Protein AF-A0A965EHB8-F1 (afdb_monomer)

Solvent-accessible surface area (backbone atoms only — not comparable to full-atom values): 6822 Å² total; per-residue (Å²): 108,69,33,58,54,36,34,65,52,13,58,44,11,53,74,46,37,53,97,89,51,64,80,92,63,55,44,78,62,27,31,54,50,9,55,52,30,37,53,46,12,51,45,40,46,48,23,71,77,39,48,85,43,14,68,67,37,42,63,55,45,50,51,50,49,53,53,51,51,53,48,52,51,54,36,56,76,65,71,70,66,65,75,74,60,62,61,60,56,47,54,53,52,52,43,43,54,58,35,50,72,53,57,57,83,78,68,79,74,80,71,73,73,91,72,83,71,82,79,129

Mean predicted aligned error: 8.76 Å

Foldseek 3Di:
DLLVVLLVQLVLLLVQDGPVDDSLSRDPVSNVSSVLSNLLSVLLVVCVVPVVCLVVSLVVLVVSLVVVVVVVVVCVVVVNDDPVVVVSVVSSVVSNVVSVVSPDDPDPDPPPPPDPDPDD

Sequence (120 aa):
MLSAVQLFLAIPWLFGSSPLFGAETADLHLTRDGALGIIFALSGLAVAWRTRLAFFALPLVFALMIMQTAFAFIDYFANNVTSGFEWVHLLGAAIGVSIAIFVRPRGPRSQRQPGMRIVK

pLDDT: mean 81.98, std 14.1, range [49.5, 97.5]

Secondary structure (DSSP, 8-state):
-HHHHHHHHHHHHHTT--SSS-GGG-STHHHHHHHHHHHHHHHHHHHHH-GGGHHHHHHHHHHHHHHHHHHHHHHHHTT---HHHHHHHHHHHHHHHHHHHT--PPP------TT-----

Structure (mmCIF, N/CA/C/O backbone):
data_AF-A0A965EHB8-F1
#
_entry.id   AF-A0A965EHB8-F1
#
loop_
_atom_site.group_PDB
_atom_site.id
_atom_site.type_symbol
_atom_site.label_atom_id
_atom_site.label_alt_id
_atom_site.label_comp_id
_atom_site.label_asym_id
_atom_site.label_entity_id
_atom_site.label_seq_id
_atom_site.pdbx_PDB_ins_code
_atom_site.Cartn_x
_atom_site.Cartn_y
_atom_site.Cartn_z
_atom_site.occupancy
_atom_site.B_iso_or_equiv
_atom_site.auth_seq_id
_atom_site.auth_comp_id
_atom_site.auth_asym_id
_atom_site.a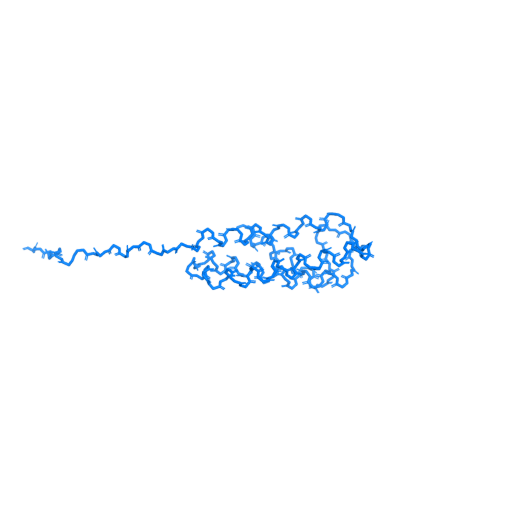uth_atom_id
_atom_site.pdbx_PDB_model_num
ATOM 1 N N . MET A 1 1 ? -8.243 -9.912 1.900 1.00 83.69 1 MET A N 1
ATOM 2 C CA . MET A 1 1 ? -8.004 -10.277 0.484 1.00 83.69 1 MET A CA 1
ATOM 3 C C . MET A 1 1 ? -7.020 -9.321 -0.183 1.00 83.69 1 MET A C 1
ATOM 5 O O . MET A 1 1 ? -5.997 -9.811 -0.630 1.00 83.69 1 MET A O 1
ATOM 9 N N . LEU A 1 2 ? -7.240 -7.996 -0.161 1.00 92.38 2 LEU A N 1
ATOM 10 C CA . LEU A 1 2 ? -6.331 -7.002 -0.773 1.00 92.38 2 LEU A CA 1
ATOM 11 C C . LEU A 1 2 ? -4.852 -7.190 -0.404 1.00 92.38 2 LEU A C 1
ATOM 13 O O . LEU A 1 2 ? -4.009 -7.294 -1.281 1.00 92.38 2 LEU A O 1
ATOM 17 N N . SER A 1 3 ? -4.538 -7.324 0.885 1.00 92.88 3 SER A N 1
ATOM 18 C CA . SER A 1 3 ? -3.154 -7.502 1.340 1.00 92.88 3 SER A CA 1
ATOM 19 C C . SER A 1 3 ? -2.503 -8.800 0.857 1.00 92.88 3 SER A C 1
ATOM 21 O O . SER A 1 3 ? -1.304 -8.823 0.624 1.00 92.88 3 SER A O 1
ATOM 23 N N . ALA A 1 4 ? -3.277 -9.873 0.674 1.00 94.25 4 ALA A N 1
ATOM 24 C CA . ALA A 1 4 ? -2.754 -11.131 0.143 1.00 94.25 4 ALA A CA 1
ATOM 25 C C . ALA A 1 4 ? -2.480 -11.028 -1.364 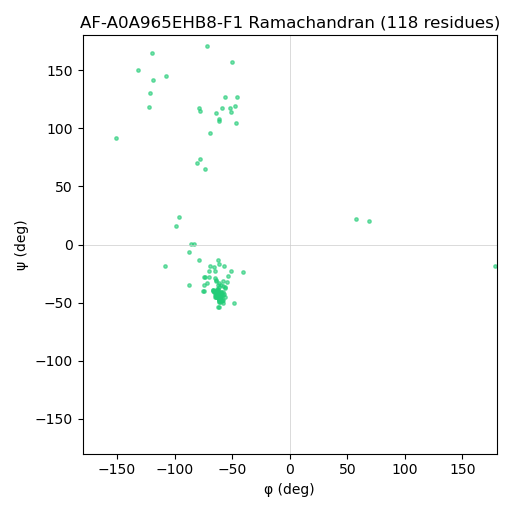1.00 94.25 4 ALA A C 1
ATOM 27 O O . ALA A 1 4 ? -1.449 -11.501 -1.826 1.00 94.25 4 ALA A O 1
ATOM 28 N N . VAL A 1 5 ? -3.367 -10.356 -2.109 1.00 93.81 5 VAL A N 1
ATOM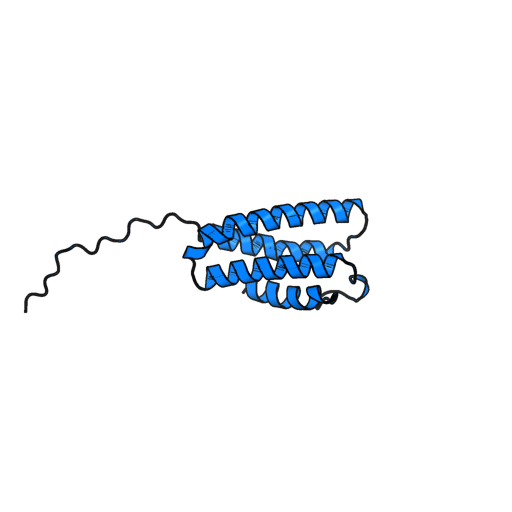 29 C CA . VAL A 1 5 ? -3.154 -10.049 -3.532 1.00 93.81 5 VAL A CA 1
ATOM 30 C C . VAL A 1 5 ? -1.920 -9.166 -3.703 1.00 93.81 5 VAL A C 1
ATOM 32 O O . VAL A 1 5 ? -1.053 -9.487 -4.508 1.00 93.81 5 VAL A O 1
ATOM 35 N N . GLN A 1 6 ? -1.789 -8.114 -2.891 1.00 93.88 6 GLN A N 1
ATOM 36 C CA . GLN A 1 6 ? -0.609 -7.252 -2.907 1.00 93.88 6 GLN A CA 1
ATOM 37 C C . GLN A 1 6 ? 0.669 -8.049 -2.635 1.00 93.88 6 GLN A C 1
ATOM 39 O O . GLN A 1 6 ? 1.657 -7.858 -3.332 1.00 93.88 6 GLN A O 1
ATOM 44 N N . LEU A 1 7 ? 0.652 -8.962 -1.660 1.00 94.25 7 LEU A N 1
ATOM 45 C CA . LEU A 1 7 ? 1.816 -9.792 -1.350 1.00 94.25 7 LEU A CA 1
ATOM 46 C C . LEU A 1 7 ? 2.186 -10.722 -2.513 1.00 94.25 7 LEU A C 1
ATOM 48 O O . LEU A 1 7 ? 3.359 -10.834 -2.854 1.00 94.25 7 LEU A O 1
ATOM 52 N N . PHE A 1 8 ? 1.187 -11.360 -3.129 1.00 93.69 8 PHE A N 1
ATOM 53 C CA . PHE A 1 8 ? 1.381 -12.242 -4.279 1.00 93.69 8 PHE A CA 1
ATOM 54 C C . PHE A 1 8 ? 2.023 -11.514 -5.465 1.00 93.69 8 PHE A C 1
ATOM 56 O O . PHE A 1 8 ? 2.908 -12.069 -6.108 1.00 93.69 8 PHE A O 1
ATOM 63 N N . LEU A 1 9 ? 1.609 -10.273 -5.731 1.00 90.81 9 LEU A N 1
ATOM 64 C CA . LEU A 1 9 ? 2.171 -9.457 -6.809 1.00 90.81 9 LEU A CA 1
ATOM 65 C C . LEU A 1 9 ? 3.557 -8.899 -6.462 1.00 90.81 9 LEU A C 1
ATOM 67 O O . LEU A 1 9 ? 4.449 -8.898 -7.305 1.00 90.81 9 LEU A O 1
ATOM 71 N N . ALA A 1 10 ? 3.751 -8.460 -5.218 1.00 90.88 10 ALA A N 1
ATOM 72 C CA . ALA A 1 10 ? 4.958 -7.759 -4.799 1.00 90.88 10 ALA A CA 1
ATOM 73 C C . ALA A 1 10 ? 6.187 -8.669 -4.642 1.00 90.88 10 ALA A C 1
ATOM 75 O O . ALA A 1 10 ? 7.312 -8.204 -4.820 1.00 90.88 10 ALA A O 1
ATOM 76 N N . ILE A 1 11 ? 5.998 -9.959 -4.330 1.00 91.94 11 ILE A N 1
ATOM 77 C CA . ILE A 1 11 ? 7.113 -10.912 -4.200 1.00 91.94 11 ILE A CA 1
ATOM 78 C C . ILE A 1 11 ? 7.877 -11.070 -5.530 1.00 91.94 11 ILE A C 1
ATOM 80 O O . ILE A 1 11 ? 9.087 -10.857 -5.524 1.00 91.94 11 ILE A O 1
ATOM 84 N N . PRO A 1 12 ? 7.232 -11.390 -6.669 1.00 90.12 12 PRO A N 1
ATOM 85 C CA . PRO A 1 12 ? 7.899 -11.430 -7.971 1.00 90.12 12 PRO A CA 1
ATOM 86 C C . PRO A 1 12 ? 8.601 -10.120 -8.352 1.00 90.12 12 PRO A C 1
ATOM 88 O O . PRO A 1 12 ? 9.694 -10.161 -8.927 1.00 90.12 12 PRO A O 1
ATOM 91 N N . TRP A 1 13 ? 8.017 -8.968 -7.998 1.00 89.62 13 TRP A N 1
ATOM 92 C CA . TRP A 1 13 ? 8.577 -7.658 -8.337 1.00 89.62 13 TRP A CA 1
ATOM 93 C C . TRP A 1 13 ? 9.935 -7.400 -7.678 1.00 89.62 13 TRP A C 1
ATOM 95 O O . TRP A 1 13 ? 10.786 -6.767 -8.297 1.00 89.62 13 TRP A O 1
ATOM 105 N N . LEU A 1 14 ? 10.204 -7.965 -6.490 1.00 87.56 14 LEU A N 1
ATOM 106 C CA . LEU A 1 14 ? 11.544 -7.910 -5.881 1.00 87.56 14 LEU A CA 1
ATOM 107 C C . LEU A 1 14 ? 12.635 -8.443 -6.815 1.00 87.56 14 LEU A C 1
ATOM 109 O O . LEU A 1 14 ? 13.761 -7.949 -6.789 1.00 87.56 14 LEU A O 1
ATOM 113 N N . PHE A 1 15 ? 12.289 -9.420 -7.648 1.00 87.62 15 PHE A N 1
ATOM 114 C CA . PHE A 1 15 ? 13.197 -10.086 -8.575 1.00 87.62 15 PHE A CA 1
ATOM 115 C C . PHE A 1 15 ? 13.097 -9.528 -10.002 1.00 87.62 15 PHE A C 1
ATOM 117 O O . PHE A 1 15 ? 13.534 -10.186 -10.942 1.00 87.62 15 PHE A O 1
ATOM 124 N N . GLY A 1 16 ? 12.496 -8.344 -10.180 1.00 81.56 16 GLY A N 1
ATOM 125 C CA . GLY A 1 16 ? 12.344 -7.711 -11.493 1.00 81.56 16 GLY A CA 1
ATOM 126 C C . GLY A 1 16 ? 11.364 -8.440 -12.417 1.00 81.56 16 GLY A C 1
ATOM 127 O O . GLY A 1 16 ? 11.427 -8.279 -13.631 1.00 81.56 16 GLY A O 1
ATOM 128 N N . SER A 1 17 ? 10.465 -9.258 -11.862 1.00 83.81 17 SER A N 1
ATOM 129 C CA . SER A 1 17 ? 9.498 -10.053 -12.629 1.00 83.81 17 SER A CA 1
ATOM 130 C C . SER A 1 17 ? 8.069 -9.663 -12.270 1.00 83.81 17 SER A C 1
ATOM 132 O O . SER A 1 17 ? 7.785 -9.428 -11.102 1.00 83.81 17 SER A O 1
ATOM 134 N N . SER A 1 18 ? 7.148 -9.614 -13.237 1.00 83.19 18 SER A N 1
ATOM 135 C CA . SER A 1 18 ? 5.739 -9.285 -12.988 1.00 83.19 18 SER A CA 1
ATOM 136 C C . SER A 1 18 ? 4.808 -10.412 -13.447 1.00 83.19 18 SER A C 1
ATOM 138 O O . SER A 1 18 ? 4.894 -10.832 -14.597 1.00 83.19 18 SER A O 1
ATOM 140 N N . PRO A 1 19 ? 3.859 -10.876 -12.610 1.00 83.38 19 PRO A N 1
ATOM 141 C CA . PRO A 1 19 ? 2.835 -11.835 -13.036 1.00 83.38 19 PRO A CA 1
ATOM 142 C C . PRO A 1 19 ? 1.816 -11.245 -14.017 1.00 83.38 19 PRO A C 1
ATOM 144 O O . PRO A 1 19 ? 1.074 -11.989 -14.650 1.00 83.38 19 PRO A O 1
ATOM 147 N N . LEU A 1 20 ? 1.725 -9.913 -14.078 1.00 80.50 20 LEU A N 1
ATOM 148 C CA . LEU A 1 20 ? 0.699 -9.186 -14.829 1.00 80.50 20 LEU A CA 1
ATOM 149 C C . LEU A 1 20 ? 1.245 -8.498 -16.084 1.00 80.50 20 LEU A C 1
ATOM 151 O O . LEU A 1 20 ? 0.466 -8.139 -16.962 1.00 80.50 20 LEU A O 1
ATOM 155 N N . PHE A 1 21 ? 2.561 -8.291 -16.164 1.00 76.19 21 PHE A N 1
ATOM 156 C CA . PHE A 1 21 ? 3.203 -7.503 -17.217 1.00 76.19 21 PHE A CA 1
ATOM 157 C C . PHE A 1 21 ? 4.395 -8.264 -17.810 1.00 76.19 21 PHE A C 1
ATOM 159 O O . PHE A 1 21 ? 5.022 -9.069 -17.126 1.00 76.19 21 PHE A O 1
ATOM 166 N N . GLY A 1 22 ? 4.691 -8.027 -19.091 1.00 67.19 22 GLY A N 1
ATOM 167 C CA . GLY A 1 22 ? 5.810 -8.663 -19.792 1.00 67.19 22 GLY A CA 1
ATOM 168 C C . GLY A 1 22 ? 7.185 -8.144 -19.351 1.00 67.19 22 GLY A C 1
ATOM 169 O O . GLY A 1 22 ? 7.287 -7.145 -18.639 1.00 67.19 22 GLY A O 1
ATOM 170 N N . ALA A 1 23 ? 8.247 -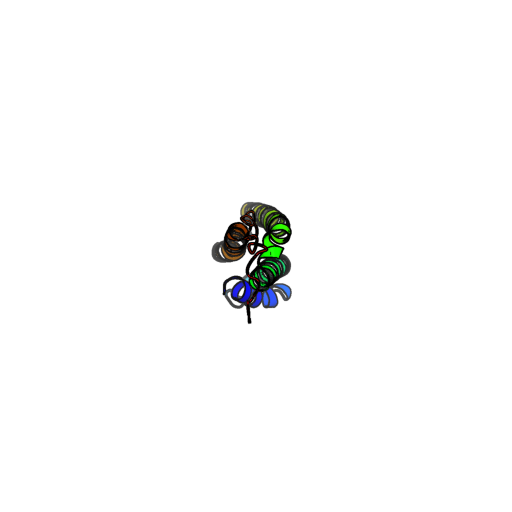8.810 -19.820 1.00 59.38 23 ALA A N 1
ATOM 171 C CA . ALA A 1 23 ? 9.647 -8.523 -19.475 1.00 59.38 23 ALA A CA 1
ATOM 172 C C . ALA A 1 23 ? 10.107 -7.082 -19.785 1.00 59.38 23 ALA A C 1
ATOM 174 O O . ALA A 1 23 ? 11.072 -6.620 -19.197 1.00 59.38 23 ALA A O 1
ATOM 175 N N . GLU A 1 24 ? 9.388 -6.353 -20.639 1.00 57.59 24 GLU A N 1
ATOM 176 C CA . GLU A 1 24 ? 9.602 -4.925 -20.940 1.00 57.59 24 GLU A CA 1
ATOM 177 C C . GLU A 1 24 ? 9.431 -4.012 -19.705 1.00 57.59 24 GLU A C 1
ATOM 179 O O . GLU A 1 24 ? 9.875 -2.873 -19.714 1.00 57.59 24 GLU A O 1
ATOM 184 N N . THR A 1 25 ? 8.793 -4.493 -18.627 1.00 57.00 25 THR A N 1
ATOM 185 C CA . THR A 1 25 ? 8.671 -3.750 -17.352 1.00 57.00 25 THR A CA 1
ATOM 186 C C . THR A 1 25 ? 9.871 -3.928 -16.414 1.00 57.00 25 THR A C 1
ATOM 188 O O . THR A 1 25 ? 9.866 -3.365 -15.320 1.00 57.00 25 THR A O 1
ATOM 191 N N . ALA A 1 26 ? 10.886 -4.701 -16.824 1.00 49.50 26 ALA A N 1
ATOM 192 C CA . ALA A 1 26 ? 12.074 -5.053 -16.047 1.00 49.50 26 ALA A CA 1
ATOM 193 C C . ALA A 1 26 ? 13.062 -3.888 -15.893 1.00 49.50 26 ALA A C 1
ATOM 195 O O . ALA A 1 26 ? 14.196 -3.957 -16.354 1.00 49.50 26 ALA A O 1
ATOM 196 N N . ASP A 1 27 ? 12.643 -2.841 -15.192 1.00 58.59 27 ASP A N 1
ATOM 197 C CA . ASP A 1 27 ? 13.534 -1.795 -14.708 1.00 58.59 27 ASP A CA 1
ATOM 198 C C . ASP A 1 27 ? 13.490 -1.698 -13.182 1.00 58.59 27 ASP A C 1
ATOM 200 O O . ASP A 1 27 ? 12.594 -2.228 -12.518 1.00 58.59 27 ASP A O 1
ATOM 204 N N . LEU A 1 28 ? 14.488 -1.000 -12.629 1.00 62.00 28 LEU A N 1
ATOM 205 C CA . LEU A 1 28 ? 14.732 -0.707 -11.206 1.00 62.00 28 LEU A CA 1
ATOM 206 C C . LEU A 1 28 ? 13.459 -0.356 -10.391 1.00 62.00 28 LEU A C 1
ATOM 208 O O . LEU A 1 28 ? 13.420 -0.540 -9.171 1.00 62.00 28 LEU A O 1
ATOM 212 N N . HIS A 1 29 ? 12.419 0.123 -11.078 1.00 74.38 29 HIS A N 1
ATOM 213 C CA . HIS A 1 29 ? 11.071 0.389 -10.580 1.00 74.38 29 HIS A CA 1
ATOM 214 C C . HIS A 1 29 ? 10.415 -0.848 -9.937 1.00 74.38 29 HIS A C 1
ATOM 216 O O . HIS A 1 29 ? 9.918 -0.755 -8.816 1.00 74.38 29 HIS A O 1
ATOM 222 N N . LEU A 1 30 ? 10.500 -2.035 -10.554 1.00 78.12 30 LEU A N 1
ATOM 223 C CA . LEU A 1 30 ? 9.863 -3.254 -10.032 1.00 78.12 30 LEU A CA 1
ATOM 224 C C . LEU A 1 30 ? 10.403 -3.649 -8.652 1.00 78.12 30 LEU A C 1
ATOM 226 O O . LEU A 1 30 ? 9.619 -3.897 -7.740 1.00 78.12 30 LEU A O 1
ATOM 230 N N . THR A 1 31 ? 11.722 -3.657 -8.441 1.00 85.44 31 THR A N 1
ATOM 231 C CA . THR A 1 31 ? 12.285 -4.053 -7.137 1.00 85.44 31 THR A CA 1
ATOM 232 C C . THR A 1 31 ? 11.871 -3.090 -6.025 1.00 85.44 31 THR A C 1
ATOM 234 O O . THR A 1 31 ? 11.478 -3.529 -4.938 1.00 85.44 31 THR A O 1
ATOM 237 N N . ARG A 1 32 ? 11.909 -1.780 -6.301 1.00 86.81 32 ARG A N 1
ATOM 238 C CA . ARG A 1 32 ? 11.427 -0.739 -5.383 1.00 86.81 32 ARG A CA 1
ATOM 239 C C . ARG A 1 32 ? 9.953 -0.960 -5.047 1.00 86.81 32 ARG A C 1
ATOM 241 O O . ARG A 1 32 ? 9.592 -1.017 -3.872 1.00 86.81 32 ARG A O 1
ATOM 248 N N . ASP A 1 33 ? 9.115 -1.138 -6.058 1.00 86.00 33 ASP A N 1
ATOM 249 C CA . ASP A 1 33 ? 7.665 -1.214 -5.885 1.00 86.00 33 ASP A CA 1
ATOM 250 C C . ASP A 1 33 ? 7.239 -2.552 -5.256 1.00 86.00 33 ASP A C 1
ATOM 252 O O . ASP A 1 33 ? 6.290 -2.599 -4.469 1.00 86.00 33 ASP A O 1
ATOM 256 N N . GLY A 1 34 ? 8.017 -3.618 -5.471 1.00 89.81 34 GLY A N 1
ATOM 257 C CA . GLY A 1 34 ? 7.940 -4.878 -4.731 1.00 89.81 34 GLY A CA 1
ATOM 258 C C . GLY A 1 34 ? 8.222 -4.701 -3.242 1.00 89.81 34 GLY A C 1
ATOM 259 O O . GLY A 1 34 ? 7.431 -5.139 -2.403 1.00 89.81 34 GLY A O 1
ATOM 260 N N . ALA A 1 35 ? 9.294 -3.989 -2.884 1.00 92.12 35 ALA A N 1
ATOM 261 C CA . A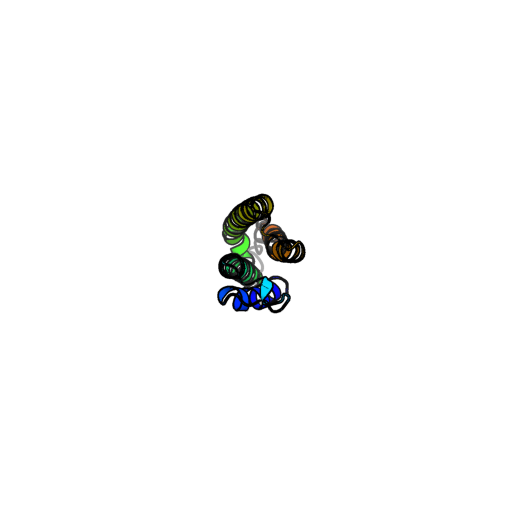LA A 1 35 ? 9.610 -3.716 -1.483 1.00 92.12 35 ALA A CA 1
ATOM 262 C C . ALA A 1 35 ? 8.485 -2.927 -0.789 1.00 92.12 35 ALA A C 1
ATOM 264 O O . ALA A 1 35 ? 8.029 -3.310 0.292 1.00 92.12 35 ALA A O 1
ATOM 265 N N . LEU A 1 36 ? 7.9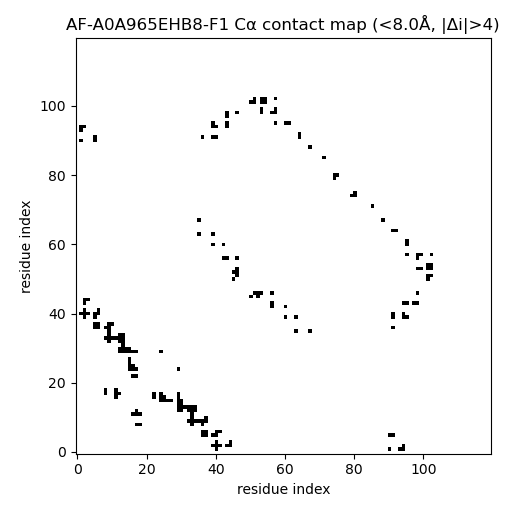72 -1.873 -1.431 1.00 92.38 36 LEU A N 1
ATOM 266 C CA . LEU A 1 36 ? 6.852 -1.090 -0.895 1.00 92.38 36 LEU A CA 1
ATOM 267 C C . LEU A 1 36 ? 5.573 -1.914 -0.796 1.00 92.38 36 LEU A C 1
ATOM 269 O O . LEU A 1 36 ? 4.905 -1.902 0.242 1.00 92.38 36 LEU A O 1
ATOM 273 N N . GLY A 1 37 ? 5.261 -2.677 -1.842 1.00 93.62 37 GLY A N 1
ATOM 274 C CA . GLY A 1 37 ? 4.103 -3.555 -1.890 1.00 93.62 37 GLY A CA 1
ATOM 275 C C . GLY A 1 37 ? 4.093 -4.584 -0.762 1.00 93.62 37 GLY A C 1
ATOM 276 O O . GLY A 1 37 ? 3.050 -4.791 -0.138 1.00 93.62 37 GLY A O 1
ATOM 277 N N . ILE A 1 38 ? 5.246 -5.168 -0.432 1.00 95.69 38 ILE A N 1
ATOM 278 C CA . ILE A 1 38 ? 5.381 -6.090 0.703 1.00 95.69 38 ILE A CA 1
ATOM 279 C C . ILE A 1 38 ? 5.075 -5.376 2.018 1.00 95.69 38 ILE A C 1
ATOM 281 O O . ILE A 1 38 ? 4.316 -5.905 2.829 1.00 95.69 38 ILE A O 1
ATOM 285 N N . ILE A 1 39 ? 5.595 -4.166 2.239 1.00 96.38 39 ILE A N 1
ATOM 286 C CA . ILE A 1 39 ? 5.344 -3.443 3.494 1.00 96.38 39 ILE A CA 1
ATOM 287 C C . ILE A 1 39 ? 3.856 -3.072 3.623 1.00 96.38 39 ILE A C 1
ATOM 289 O O . ILE A 1 39 ? 3.276 -3.254 4.700 1.00 96.38 39 ILE A O 1
ATOM 293 N N . PHE A 1 40 ? 3.200 -2.634 2.541 1.00 95.88 40 PHE A N 1
ATOM 294 C CA . PHE A 1 40 ? 1.744 -2.429 2.522 1.00 95.88 40 PHE A CA 1
ATOM 295 C C . PHE A 1 40 ? 0.985 -3.720 2.851 1.00 95.88 40 PHE A C 1
ATOM 297 O O . PHE A 1 40 ? 0.095 -3.722 3.709 1.00 95.88 40 PHE A O 1
ATOM 304 N N . ALA A 1 41 ? 1.347 -4.829 2.204 1.00 96.12 41 ALA A N 1
ATOM 305 C CA . ALA A 1 41 ? 0.717 -6.124 2.414 1.00 96.12 41 ALA A CA 1
ATOM 306 C C . ALA A 1 41 ? 0.856 -6.604 3.864 1.00 96.12 41 ALA A C 1
ATOM 308 O O . ALA A 1 41 ? -0.142 -6.950 4.499 1.00 96.12 41 ALA A O 1
ATOM 309 N N . LEU A 1 42 ? 2.069 -6.573 4.416 1.00 97.50 42 LEU A N 1
ATOM 310 C CA . LEU A 1 42 ? 2.338 -6.974 5.795 1.00 97.50 42 LEU A CA 1
ATOM 311 C C . LEU A 1 42 ? 1.613 -6.073 6.797 1.00 97.50 42 LEU A C 1
ATOM 313 O O . LEU A 1 42 ? 1.044 -6.579 7.763 1.00 97.50 42 LEU A O 1
ATOM 317 N N . SER A 1 43 ? 1.557 -4.764 6.544 1.00 97.00 43 SER A N 1
ATOM 318 C CA . SER A 1 43 ? 0.806 -3.819 7.382 1.00 97.00 43 SER A CA 1
ATOM 319 C C . SER A 1 43 ? -0.685 -4.159 7.400 1.00 97.00 43 SER A C 1
ATOM 321 O O . SER A 1 43 ? -1.295 -4.256 8.467 1.00 97.00 43 SER A O 1
ATOM 323 N N . GLY A 1 44 ? -1.274 -4.417 6.230 1.00 96.25 44 GLY A N 1
ATOM 324 C CA . GLY A 1 44 ? -2.676 -4.816 6.126 1.00 96.25 44 GLY A CA 1
ATOM 325 C C . GLY A 1 44 ? -2.965 -6.185 6.752 1.00 96.25 44 GLY A C 1
ATOM 326 O O . GLY A 1 44 ? -3.961 -6.327 7.461 1.00 96.25 44 GLY A O 1
ATOM 327 N N . LEU A 1 45 ? -2.077 -7.171 6.578 1.00 96.81 45 LEU A N 1
ATOM 328 C CA . LEU A 1 45 ? -2.185 -8.487 7.222 1.00 96.81 45 LEU A CA 1
ATOM 329 C C . LEU A 1 45 ? -2.074 -8.389 8.748 1.00 96.81 45 LEU A C 1
ATOM 331 O O . LEU A 1 45 ? -2.865 -9.006 9.459 1.00 96.81 45 LEU A O 1
ATOM 335 N N . ALA A 1 46 ? -1.149 -7.577 9.262 1.00 96.12 46 ALA A N 1
ATOM 336 C CA . ALA A 1 46 ? -0.999 -7.344 10.695 1.00 96.12 46 ALA A CA 1
ATOM 337 C C . ALA A 1 46 ? -2.269 -6.718 11.294 1.00 96.12 46 ALA A C 1
ATOM 339 O O . ALA A 1 46 ? -2.749 -7.153 12.344 1.00 96.12 46 ALA A O 1
ATOM 340 N N . VAL A 1 47 ? -2.858 -5.734 10.607 1.00 95.62 47 VAL A N 1
ATOM 341 C CA . VAL A 1 47 ? -4.128 -5.119 11.020 1.00 95.62 47 VAL A CA 1
ATOM 342 C C . VAL A 1 47 ? -5.290 -6.109 10.920 1.00 95.62 47 VAL A C 1
ATOM 344 O O . VAL A 1 47 ? -6.114 -6.148 11.833 1.00 95.62 47 VAL A O 1
ATOM 347 N N . ALA A 1 48 ? -5.337 -6.951 9.886 1.00 94.19 48 ALA A N 1
ATOM 348 C CA . ALA A 1 48 ? -6.348 -8.000 9.752 1.00 94.19 48 ALA A CA 1
ATOM 349 C C . ALA A 1 48 ? -6.258 -9.041 10.882 1.00 94.19 48 ALA A C 1
ATOM 351 O O . ALA A 1 48 ? -7.283 -9.443 11.428 1.00 94.19 48 ALA A O 1
ATOM 352 N N . TRP A 1 49 ? -5.041 -9.428 11.283 1.00 95.38 49 TRP A N 1
ATOM 353 C CA . TRP A 1 49 ? -4.807 -10.315 12.427 1.00 95.38 49 TRP A CA 1
ATOM 354 C C . TRP A 1 49 ? -5.206 -9.658 13.752 1.00 95.38 49 TRP A C 1
ATOM 356 O O . TRP A 1 49 ? -5.748 -10.292 14.660 1.00 95.38 49 TRP A O 1
ATOM 366 N N . ARG A 1 50 ? -4.902 -8.366 13.900 1.00 93.88 50 ARG A N 1
ATOM 367 C CA . ARG A 1 50 ? -5.074 -7.635 15.152 1.00 93.88 50 ARG A CA 1
ATOM 368 C C . ARG A 1 50 ? -5.346 -6.163 14.857 1.00 93.88 50 ARG A C 1
ATOM 370 O O . ARG A 1 50 ? -4.435 -5.340 14.858 1.00 93.88 50 ARG A O 1
ATOM 377 N N . THR A 1 51 ? -6.627 -5.811 14.750 1.00 92.75 51 THR A N 1
ATOM 378 C CA . THR A 1 51 ? -7.102 -4.459 14.371 1.00 92.75 51 THR A CA 1
ATOM 379 C C . THR A 1 51 ? -6.531 -3.328 15.223 1.00 92.75 51 THR A C 1
ATOM 381 O O . THR A 1 51 ? -6.346 -2.215 14.747 1.00 92.75 51 THR A O 1
ATOM 384 N N . ARG A 1 52 ? -6.150 -3.609 16.476 1.00 91.44 52 ARG A N 1
ATOM 385 C CA . ARG A 1 52 ? -5.459 -2.646 17.352 1.00 91.44 52 ARG A CA 1
ATOM 386 C C . ARG A 1 52 ? -4.094 -2.172 16.851 1.00 91.44 52 ARG A C 1
ATOM 388 O O . ARG A 1 52 ? -3.570 -1.217 17.411 1.00 91.44 52 ARG A O 1
ATOM 395 N N . LEU A 1 53 ? -3.518 -2.837 15.854 1.00 94.19 53 LEU A N 1
ATOM 396 C CA . LEU A 1 53 ? -2.298 -2.395 15.189 1.00 94.19 53 LEU A CA 1
ATOM 397 C C . LEU A 1 53 ? -2.561 -1.274 14.176 1.00 94.19 53 LEU A C 1
ATOM 399 O O . LEU A 1 53 ? -1.610 -0.608 13.790 1.00 94.19 53 LEU A O 1
ATOM 403 N N . ALA A 1 54 ? -3.821 -1.005 13.802 1.00 93.94 54 ALA A N 1
ATOM 404 C CA . ALA A 1 54 ? -4.166 0.019 12.813 1.00 93.94 54 ALA A CA 1
ATOM 405 C C . ALA A 1 54 ? -3.633 1.406 13.186 1.00 93.94 54 ALA A C 1
ATOM 407 O O . ALA A 1 54 ? -3.139 2.121 12.325 1.00 93.94 54 ALA A O 1
ATOM 408 N N . PHE A 1 55 ? -3.656 1.752 14.476 1.00 92.38 55 PHE A N 1
ATOM 409 C CA . PHE A 1 55 ? -3.126 3.024 14.969 1.00 92.38 55 PHE A CA 1
ATOM 410 C C . PHE A 1 55 ? -1.628 3.204 14.669 1.00 92.38 55 PHE A C 1
ATOM 412 O O . PHE A 1 55 ? -1.190 4.308 14.376 1.00 92.38 55 PHE A O 1
ATOM 419 N N . PHE A 1 56 ? -0.852 2.117 14.706 1.00 9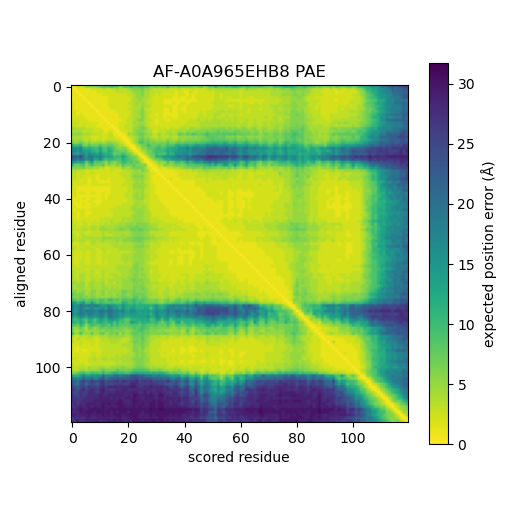3.38 56 PHE A N 1
ATOM 420 C CA . PHE A 1 56 ? 0.583 2.133 14.407 1.00 93.38 56 PHE A CA 1
ATOM 421 C C . PHE A 1 56 ? 0.867 1.948 12.915 1.00 93.38 56 PHE A C 1
ATOM 423 O O . PHE A 1 56 ? 1.810 2.528 12.388 1.00 93.38 56 PHE A O 1
ATOM 430 N N . ALA A 1 57 ? 0.052 1.145 12.230 1.00 95.06 57 ALA A N 1
ATOM 431 C CA . ALA A 1 57 ? 0.207 0.875 10.808 1.00 95.06 57 ALA A CA 1
ATOM 432 C C . ALA A 1 57 ? -0.181 2.082 9.942 1.00 95.06 57 ALA A C 1
ATOM 434 O O . ALA A 1 57 ? 0.421 2.286 8.893 1.00 95.06 57 ALA A O 1
ATOM 435 N N . LEU A 1 58 ? -1.160 2.891 10.367 1.00 94.88 58 LEU A N 1
ATOM 436 C CA . LEU A 1 58 ? -1.677 3.994 9.559 1.00 94.88 58 LEU A CA 1
ATOM 437 C C . LEU A 1 58 ? -0.608 5.057 9.232 1.00 94.88 58 LEU A C 1
ATOM 439 O O . LEU A 1 58 ? -0.477 5.366 8.051 1.00 94.88 58 LEU A O 1
ATOM 443 N N . PRO A 1 59 ? 0.195 5.580 10.185 1.00 96.38 59 PRO A N 1
ATOM 444 C CA . PRO A 1 59 ? 1.262 6.530 9.860 1.00 96.38 59 PRO A CA 1
ATOM 445 C C . PRO A 1 59 ? 2.305 5.963 8.891 1.00 96.38 59 PRO A C 1
ATOM 447 O O . PRO A 1 59 ? 2.723 6.656 7.968 1.00 96.38 59 PRO A O 1
ATOM 450 N N . LEU A 1 60 ? 2.691 4.694 9.070 1.00 96.38 60 LEU A N 1
ATOM 451 C CA . LEU A 1 60 ? 3.635 4.015 8.180 1.00 96.38 60 LEU A CA 1
ATOM 452 C C . LEU A 1 60 ? 3.078 3.943 6.756 1.00 96.38 60 LEU A C 1
ATOM 454 O O . LEU A 1 60 ? 3.711 4.396 5.811 1.00 96.38 60 LEU A O 1
ATOM 458 N N . VAL A 1 61 ? 1.870 3.408 6.613 1.00 95.31 61 VAL A N 1
ATOM 459 C CA . VAL A 1 61 ? 1.188 3.243 5.325 1.00 95.31 61 VAL A CA 1
ATOM 460 C C . VAL A 1 61 ? 0.925 4.593 4.656 1.00 95.31 61 VAL A C 1
A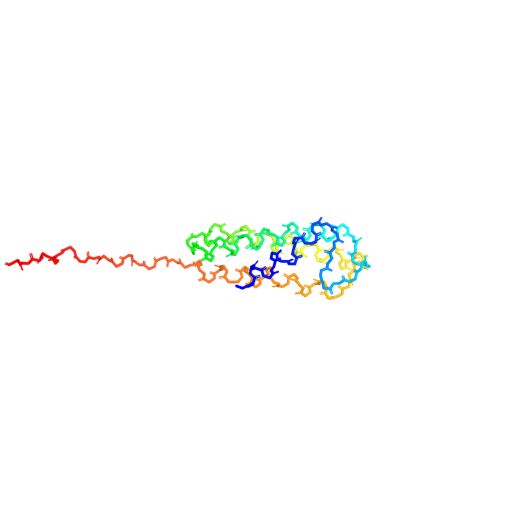TOM 462 O O . VAL A 1 61 ? 1.061 4.710 3.442 1.00 95.31 61 VAL A O 1
ATOM 465 N N . PHE A 1 62 ? 0.631 5.636 5.432 1.00 95.00 62 PHE A N 1
ATOM 466 C CA . PHE A 1 62 ? 0.507 7.000 4.925 1.00 95.00 62 PHE A CA 1
ATOM 467 C C . PHE A 1 62 ? 1.835 7.543 4.375 1.00 95.00 62 PHE A C 1
ATOM 469 O O . PHE A 1 62 ? 1.864 8.085 3.272 1.00 95.00 62 PHE A O 1
ATOM 476 N N . ALA A 1 63 ? 2.948 7.345 5.087 1.00 96.06 63 ALA A N 1
ATOM 477 C CA . ALA A 1 63 ? 4.271 7.743 4.603 1.00 96.06 63 ALA A CA 1
ATOM 478 C C . ALA A 1 63 ? 4.661 6.998 3.314 1.00 96.06 63 ALA A C 1
ATOM 480 O O . ALA A 1 63 ? 5.171 7.609 2.374 1.00 96.06 63 ALA A O 1
ATOM 481 N N . LEU A 1 64 ? 4.359 5.697 3.235 1.00 93.69 64 LEU A N 1
ATOM 482 C CA . LEU A 1 64 ? 4.580 4.904 2.023 1.00 93.69 64 LEU A CA 1
ATOM 483 C C . LEU A 1 64 ? 3.742 5.418 0.848 1.00 93.69 64 LEU A C 1
ATOM 485 O O . LEU A 1 64 ? 4.256 5.477 -0.263 1.00 93.69 64 LEU A O 1
ATOM 489 N N . MET A 1 65 ? 2.496 5.845 1.083 1.00 91.81 65 MET A N 1
ATOM 490 C CA . MET A 1 65 ? 1.654 6.444 0.041 1.00 91.81 65 MET A CA 1
ATOM 491 C C . MET A 1 65 ? 2.236 7.752 -0.496 1.00 91.81 65 MET A C 1
ATOM 493 O O . MET A 1 65 ? 2.222 7.968 -1.707 1.00 91.81 65 MET A O 1
ATOM 497 N N . ILE A 1 66 ? 2.778 8.609 0.375 1.00 92.81 66 ILE A N 1
ATOM 498 C CA . ILE A 1 66 ? 3.458 9.841 -0.054 1.00 92.81 66 ILE A CA 1
ATOM 499 C C . ILE A 1 66 ? 4.659 9.494 -0.931 1.00 92.81 66 ILE A C 1
ATOM 501 O O . ILE A 1 66 ? 4.796 10.030 -2.028 1.00 92.81 66 ILE A O 1
ATOM 505 N N . MET A 1 67 ? 5.506 8.576 -0.467 1.00 91.19 67 MET A N 1
ATOM 506 C CA . MET A 1 67 ? 6.706 8.181 -1.200 1.00 91.19 67 MET A CA 1
ATOM 507 C C . MET A 1 67 ? 6.364 7.555 -2.556 1.00 91.19 67 MET A C 1
ATOM 509 O O . MET A 1 67 ? 6.962 7.901 -3.570 1.00 91.19 67 MET A O 1
ATOM 513 N N . GLN A 1 68 ? 5.359 6.684 -2.585 1.00 89.25 68 GLN A N 1
ATOM 514 C CA . GLN A 1 68 ? 4.873 6.051 -3.802 1.00 89.25 68 GLN A CA 1
ATOM 515 C C . GLN A 1 68 ? 4.300 7.073 -4.794 1.00 89.25 68 GLN A C 1
ATOM 517 O O . GLN A 1 68 ? 4.572 6.995 -5.988 1.00 89.25 68 GLN A O 1
ATOM 522 N N . THR A 1 69 ? 3.576 8.079 -4.297 1.00 87.44 69 THR A N 1
ATOM 523 C CA . THR A 1 69 ? 3.067 9.187 -5.120 1.00 87.44 69 THR A CA 1
ATOM 524 C C . THR A 1 69 ? 4.212 10.014 -5.702 1.00 87.44 69 THR A C 1
ATOM 526 O O . THR A 1 69 ? 4.197 10.335 -6.885 1.00 87.44 69 THR A O 1
ATOM 529 N N . ALA A 1 70 ? 5.233 10.329 -4.900 1.00 88.56 70 ALA A N 1
ATOM 530 C CA . ALA A 1 70 ? 6.404 11.066 -5.369 1.00 88.56 70 ALA A CA 1
ATOM 531 C C . ALA A 1 70 ? 7.135 10.321 -6.498 1.00 88.56 70 ALA A C 1
ATOM 533 O O . ALA A 1 70 ? 7.495 10.938 -7.498 1.00 88.56 70 ALA A O 1
ATOM 534 N N . PHE A 1 71 ? 7.300 9.000 -6.375 1.00 84.25 71 PHE A N 1
ATOM 535 C CA . PHE A 1 71 ? 7.888 8.188 -7.440 1.00 84.25 71 PHE A CA 1
ATOM 536 C C . PHE A 1 71 ? 7.027 8.137 -8.698 1.00 84.25 71 PHE A C 1
ATOM 538 O O . PHE A 1 71 ? 7.578 8.279 -9.781 1.00 84.25 71 PHE A O 1
ATOM 545 N N . ALA A 1 72 ? 5.701 8.038 -8.571 1.00 80.62 72 ALA A N 1
ATOM 546 C CA . ALA A 1 72 ? 4.811 8.109 -9.728 1.00 80.62 72 ALA A CA 1
ATOM 547 C C . ALA A 1 72 ? 4.997 9.424 -10.511 1.00 80.62 72 ALA A C 1
ATOM 549 O O . ALA A 1 72 ? 5.103 9.403 -11.733 1.00 80.62 72 ALA A O 1
ATOM 550 N N . PHE A 1 73 ? 5.127 10.565 -9.819 1.00 84.06 73 PHE A N 1
ATOM 551 C CA . PHE A 1 73 ? 5.432 11.839 -10.480 1.00 84.06 73 PHE A CA 1
ATOM 552 C C . PHE A 1 73 ? 6.809 11.840 -11.152 1.00 84.06 73 PHE A C 1
ATOM 554 O O . PHE A 1 73 ? 6.920 12.287 -12.290 1.00 84.06 73 PHE A O 1
ATOM 561 N N . ILE A 1 74 ? 7.853 11.352 -10.473 1.00 83.25 74 ILE A N 1
ATOM 562 C CA . ILE A 1 74 ? 9.208 11.269 -11.045 1.00 83.25 74 ILE A CA 1
ATOM 563 C C . ILE A 1 74 ? 9.197 10.425 -12.322 1.00 83.25 74 ILE A C 1
ATOM 565 O O . ILE A 1 74 ? 9.720 10.862 -13.347 1.00 83.25 74 ILE A O 1
ATOM 569 N N . ASP A 1 75 ? 8.568 9.253 -12.269 1.00 77.75 75 ASP A N 1
ATOM 570 C CA . ASP A 1 75 ? 8.525 8.312 -13.383 1.00 77.75 75 ASP A CA 1
ATOM 571 C C . ASP A 1 75 ? 7.703 8.899 -14.552 1.00 77.75 75 ASP A C 1
ATOM 573 O O . ASP A 1 75 ? 8.136 8.821 -15.706 1.00 77.75 75 ASP A O 1
ATOM 577 N N . TYR A 1 76 ? 6.590 9.593 -14.260 1.00 77.56 76 TYR A N 1
ATOM 578 C CA . TYR A 1 76 ? 5.784 10.323 -15.250 1.00 77.56 76 TYR A CA 1
ATOM 579 C C . TYR A 1 76 ? 6.599 11.400 -15.982 1.00 77.56 76 TYR A C 1
ATOM 581 O O . TYR A 1 76 ? 6.590 11.462 -17.211 1.00 77.56 76 TYR A O 1
ATOM 589 N N . PHE A 1 77 ? 7.353 12.229 -15.250 1.00 80.75 77 PHE A N 1
ATOM 590 C CA . PHE A 1 77 ? 8.194 13.270 -15.856 1.00 80.75 77 PHE A CA 1
ATOM 591 C C . PHE A 1 77 ? 9.404 12.710 -16.613 1.00 80.75 77 PHE A C 1
ATOM 593 O O . PHE A 1 77 ? 9.927 13.379 -17.505 1.00 80.75 77 PHE A O 1
ATOM 600 N N . ALA A 1 78 ? 9.838 11.492 -16.291 1.00 78.00 78 ALA A N 1
ATOM 601 C CA . ALA A 1 78 ? 10.926 10.811 -16.982 1.00 78.00 78 ALA A CA 1
ATOM 602 C C . ALA A 1 78 ? 10.485 10.087 -18.275 1.00 78.00 78 ALA A C 1
ATOM 604 O O . ALA A 1 78 ? 11.333 9.499 -18.939 1.00 78.00 78 ALA A O 1
ATOM 605 N N . ASN A 1 79 ? 9.197 10.142 -18.658 1.00 66.38 79 ASN A N 1
ATOM 606 C CA . ASN A 1 79 ? 8.587 9.359 -19.751 1.00 66.38 79 ASN A CA 1
ATOM 607 C C . ASN A 1 79 ? 8.726 7.828 -19.593 1.00 66.38 79 ASN A C 1
ATOM 609 O O . ASN A 1 79 ? 8.620 7.094 -20.573 1.00 66.38 79 ASN A O 1
ATOM 613 N N . ASN A 1 80 ? 8.933 7.334 -18.370 1.00 63.34 80 ASN A N 1
ATOM 614 C CA . ASN A 1 80 ? 9.248 5.927 -18.100 1.00 63.34 80 ASN A CA 1
ATOM 615 C C . ASN A 1 80 ? 8.019 5.076 -17.722 1.00 63.34 80 ASN A C 1
ATOM 617 O O . ASN A 1 80 ? 8.170 4.063 -17.044 1.00 63.34 80 ASN A O 1
ATOM 621 N N . VAL A 1 81 ? 6.789 5.456 -18.107 1.00 57.66 81 VAL A N 1
ATOM 622 C CA . VAL A 1 81 ? 5.585 4.805 -17.549 1.00 57.66 81 VAL A CA 1
ATOM 623 C C . VAL A 1 81 ? 4.668 4.174 -18.589 1.00 57.66 81 VAL A C 1
ATOM 625 O O . VAL A 1 81 ? 4.020 4.843 -19.392 1.00 57.66 81 VAL A O 1
ATOM 628 N N . THR A 1 82 ? 4.506 2.855 -18.476 1.00 57.47 82 THR A N 1
ATOM 629 C CA . THR A 1 82 ? 3.331 2.138 -18.978 1.00 57.47 82 THR A CA 1
ATOM 630 C C . THR A 1 82 ? 2.161 2.340 -18.009 1.00 57.47 82 THR A C 1
ATOM 632 O O . THR A 1 82 ? 2.200 1.851 -16.878 1.00 57.47 82 THR A O 1
ATOM 635 N N . SER A 1 83 ? 1.099 3.014 -18.454 1.00 58.28 83 SER A N 1
ATOM 636 C CA . SER A 1 83 ? -0.091 3.396 -17.663 1.00 58.28 83 SER A CA 1
ATOM 637 C C . SER A 1 83 ? -0.767 2.259 -16.876 1.00 58.28 83 SER A C 1
ATOM 639 O O . SER A 1 83 ? -1.435 2.508 -15.878 1.00 58.28 83 SER A O 1
ATOM 641 N N . GLY A 1 84 ? -0.584 0.996 -17.277 1.00 60.56 84 GLY A N 1
ATOM 642 C CA . GLY A 1 84 ? -1.088 -0.174 -16.548 1.00 60.56 84 GLY A CA 1
ATOM 643 C C . GLY A 1 84 ? -0.458 -0.374 -15.163 1.00 60.56 84 GLY A C 1
ATOM 644 O O . GLY A 1 84 ? -1.114 -0.894 -14.260 1.00 60.56 84 GLY A O 1
ATOM 645 N N . PHE A 1 85 ? 0.789 0.062 -14.974 1.00 61.97 85 PHE A N 1
ATOM 646 C CA . PHE A 1 85 ? 1.530 -0.143 -13.730 1.00 61.97 85 PHE A CA 1
ATOM 647 C C . PHE A 1 85 ? 1.031 0.785 -12.608 1.00 61.97 85 PHE A C 1
ATOM 649 O O . PHE A 1 85 ? 0.901 0.360 -11.458 1.00 61.97 85 PHE A O 1
ATOM 656 N N . GLU A 1 86 ? 0.627 2.012 -12.945 1.00 68.81 86 GLU A N 1
ATOM 657 C CA . GLU A 1 86 ? 0.066 2.993 -12.001 1.00 68.81 86 GLU A CA 1
ATOM 658 C C . GLU A 1 86 ? -1.231 2.500 -11.342 1.00 68.81 86 GLU A C 1
ATOM 660 O O . GLU A 1 86 ? -1.440 2.691 -10.144 1.00 68.81 86 GLU A O 1
ATOM 665 N N . TRP A 1 87 ? -2.080 1.776 -12.078 1.00 74.69 87 TRP A N 1
ATOM 666 C CA . TRP A 1 87 ? -3.326 1.223 -11.530 1.00 74.69 87 TRP A CA 1
ATOM 667 C C . TRP A 1 87 ? -3.087 0.232 -10.396 1.00 74.69 87 TRP A C 1
ATOM 669 O O . TRP A 1 87 ? -3.871 0.165 -9.448 1.00 74.69 87 TRP A O 1
ATOM 679 N N . VAL A 1 88 ? -1.987 -0.519 -10.455 1.00 75.94 88 VAL A N 1
ATOM 680 C CA . VAL A 1 88 ? -1.656 -1.495 -9.416 1.00 75.94 88 VAL A CA 1
ATOM 681 C C . VAL A 1 88 ? -1.252 -0.804 -8.109 1.00 75.94 88 VAL A C 1
ATOM 683 O O . VAL A 1 88 ? -1.529 -1.319 -7.025 1.00 75.94 88 VAL A O 1
ATOM 686 N N . HIS A 1 89 ? -0.701 0.408 -8.179 1.00 79.12 89 HIS A N 1
ATOM 687 C CA . HIS A 1 89 ? -0.346 1.201 -7.000 1.00 79.12 89 HIS A CA 1
ATOM 688 C C . HIS A 1 89 ? -1.581 1.601 -6.175 1.00 79.12 89 HIS A C 1
ATOM 690 O O . HIS A 1 89 ? -1.495 1.786 -4.958 1.00 79.12 89 HIS A O 1
ATOM 696 N N . LEU A 1 90 ? -2.771 1.622 -6.788 1.00 87.69 90 LEU A N 1
ATOM 697 C CA . LEU A 1 90 ? -4.024 1.864 -6.072 1.00 87.69 90 LEU A CA 1
ATOM 698 C C . LEU A 1 90 ? -4.376 0.756 -5.069 1.00 87.69 90 LEU A C 1
ATOM 700 O O . LEU A 1 90 ? -5.136 1.023 -4.133 1.00 87.69 90 LEU A O 1
ATOM 704 N N . LEU A 1 91 ? -3.815 -0.459 -5.180 1.00 89.75 91 LEU A N 1
ATOM 705 C CA . LEU A 1 91 ? -3.984 -1.467 -4.124 1.00 89.75 91 LEU A CA 1
ATOM 706 C C . LEU A 1 91 ? -3.383 -0.992 -2.793 1.00 89.75 91 LEU A C 1
ATOM 708 O O . LEU A 1 91 ? -3.993 -1.221 -1.745 1.00 89.75 91 LEU A O 1
ATOM 712 N N . GLY A 1 92 ? -2.227 -0.319 -2.819 1.00 88.75 92 GLY A N 1
ATOM 713 C CA . GLY A 1 92 ? -1.607 0.266 -1.626 1.00 88.75 92 GLY A CA 1
ATOM 714 C C . GLY A 1 92 ? -2.533 1.288 -0.963 1.00 88.75 92 GLY A C 1
ATOM 715 O O . GLY A 1 92 ? -2.799 1.207 0.241 1.00 88.75 92 GLY A O 1
ATOM 716 N N . ALA A 1 93 ? -3.138 2.163 -1.774 1.00 91.88 93 ALA A N 1
ATOM 717 C CA . ALA A 1 93 ? -4.130 3.136 -1.318 1.00 91.88 93 ALA A CA 1
ATOM 718 C C . ALA A 1 93 ? -5.366 2.456 -0.706 1.00 91.88 93 ALA A C 1
ATOM 720 O O . ALA A 1 93 ? -5.799 2.815 0.392 1.00 91.88 93 ALA A O 1
ATOM 721 N N . ALA A 1 94 ? -5.907 1.428 -1.366 1.00 94.56 94 ALA A N 1
ATOM 722 C CA . ALA A 1 94 ? -7.064 0.678 -0.880 1.00 94.56 94 ALA A CA 1
ATOM 723 C C . ALA A 1 94 ? -6.780 -0.042 0.452 1.00 94.56 94 ALA A C 1
ATOM 725 O O . ALA A 1 94 ? -7.637 -0.073 1.346 1.00 94.56 94 ALA A O 1
ATOM 726 N N . ILE A 1 95 ? -5.568 -0.582 0.626 1.00 94.00 95 ILE A N 1
ATOM 727 C CA . ILE A 1 95 ? -5.112 -1.137 1.908 1.00 94.00 95 ILE A CA 1
ATOM 728 C C . ILE A 1 95 ? -5.058 -0.034 2.971 1.00 94.00 95 ILE A C 1
ATOM 730 O O . ILE A 1 95 ? -5.562 -0.241 4.076 1.00 94.00 95 ILE A O 1
ATOM 734 N N . GLY A 1 96 ? -4.512 1.141 2.652 1.00 93.50 96 GLY A N 1
ATOM 735 C CA . GLY A 1 96 ? -4.455 2.269 3.584 1.00 93.50 96 GLY A CA 1
ATOM 736 C C . GLY A 1 96 ? -5.824 2.756 4.044 1.00 93.50 96 GLY A C 1
ATOM 737 O O . GLY A 1 96 ? -6.044 2.899 5.249 1.00 93.50 96 GLY A O 1
ATOM 738 N N . VAL A 1 97 ? -6.776 2.901 3.122 1.00 94.44 97 VAL A N 1
ATOM 739 C CA . VAL A 1 97 ? -8.175 3.222 3.454 1.00 94.44 97 VAL A CA 1
ATOM 740 C C . VAL A 1 97 ? -8.776 2.144 4.358 1.00 94.44 97 VAL A C 1
ATOM 742 O O . VAL A 1 97 ? -9.397 2.459 5.374 1.00 94.44 97 VAL A O 1
ATOM 745 N N . SER A 1 98 ? -8.535 0.868 4.045 1.00 93.25 98 SER A N 1
ATOM 746 C CA . SER A 1 98 ? -9.014 -0.252 4.863 1.00 93.25 98 SER A CA 1
ATOM 747 C C . SER A 1 98 ? -8.455 -0.200 6.289 1.00 93.25 98 SER A C 1
ATOM 749 O O . SER A 1 98 ? -9.195 -0.423 7.245 1.00 93.25 98 SER A O 1
ATOM 751 N N . ILE A 1 99 ? -7.170 0.130 6.453 1.00 92.94 99 ILE A N 1
ATOM 752 C CA . ILE A 1 99 ? -6.532 0.296 7.768 1.00 92.94 99 ILE A CA 1
ATOM 753 C C . ILE A 1 99 ? -7.139 1.485 8.521 1.00 92.94 99 ILE A C 1
ATOM 755 O O . ILE A 1 99 ? -7.445 1.354 9.709 1.00 92.94 99 ILE A O 1
ATOM 759 N N . ALA A 1 100 ? -7.360 2.615 7.846 1.00 93.25 100 ALA A N 1
ATOM 760 C CA . ALA A 1 100 ? -7.913 3.826 8.451 1.00 93.25 100 ALA A CA 1
ATOM 761 C C . ALA A 1 100 ? -9.292 3.593 9.093 1.00 93.25 100 ALA A C 1
ATOM 763 O O . ALA A 1 100 ? -9.558 4.113 10.175 1.00 93.25 100 ALA A O 1
ATOM 764 N N . ILE A 1 101 ? -10.138 2.737 8.504 1.00 91.75 101 ILE A N 1
ATOM 765 C CA . ILE A 1 101 ? -11.459 2.378 9.059 1.00 91.75 101 ILE A CA 1
ATOM 766 C C . ILE A 1 101 ? -11.353 1.777 10.473 1.00 91.75 101 ILE A C 1
ATOM 768 O O . ILE A 1 101 ? -12.252 1.970 11.299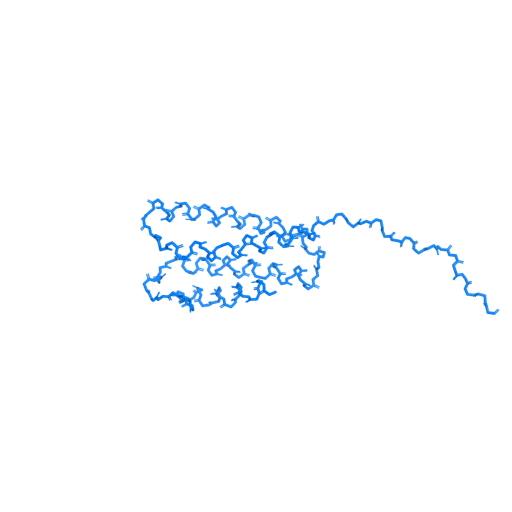 1.00 91.75 101 ILE A O 1
ATOM 772 N N . PHE A 1 102 ? -10.259 1.070 10.769 1.00 88.88 102 PHE A N 1
ATOM 773 C CA . PHE A 1 102 ? -10.008 0.454 12.075 1.00 88.88 102 PHE A CA 1
ATOM 774 C C . PHE A 1 102 ? -9.317 1.391 13.073 1.00 88.88 102 PHE A C 1
ATOM 776 O O . PHE A 1 102 ? -9.213 1.049 14.255 1.00 88.88 102 PHE A O 1
ATOM 783 N N . VAL A 1 103 ? -8.900 2.585 12.644 1.00 84.88 103 VAL A N 1
ATOM 784 C CA . VAL A 1 103 ? -8.441 3.661 13.532 1.00 84.88 103 VAL A CA 1
ATOM 785 C C . VAL A 1 103 ? -9.667 4.367 14.105 1.00 84.88 103 VAL A C 1
ATOM 787 O O . VAL A 1 103 ? -10.004 5.493 13.761 1.00 84.88 103 VAL A O 1
ATOM 790 N N . ARG A 1 104 ? -10.387 3.669 14.986 1.00 73.19 104 ARG A N 1
ATOM 791 C CA . ARG A 1 104 ? -11.458 4.263 15.792 1.00 73.19 104 ARG A CA 1
ATOM 792 C C . ARG A 1 104 ? -11.007 4.395 17.242 1.00 73.19 104 ARG A C 1
ATOM 794 O O . ARG A 1 104 ? -10.331 3.490 17.747 1.00 73.19 104 ARG A O 1
ATOM 801 N N . PRO A 1 105 ? -11.427 5.458 17.954 1.00 59.19 105 PRO A N 1
ATOM 802 C CA . PRO A 1 105 ? -11.362 5.460 19.404 1.00 59.19 105 PRO A CA 1
ATOM 803 C C . PRO A 1 105 ? -12.134 4.232 19.877 1.00 59.19 105 PRO A C 1
ATOM 805 O O . PRO A 1 105 ? -13.277 4.013 19.467 1.00 59.19 105 PRO A O 1
ATOM 808 N N . ARG A 1 106 ? -11.515 3.391 20.707 1.00 61.31 106 ARG A N 1
ATOM 809 C CA . ARG A 1 106 ? -12.285 2.350 21.384 1.00 61.31 106 ARG A CA 1
ATOM 810 C C . ARG A 1 106 ? -13.358 3.078 22.182 1.00 61.31 106 ARG A C 1
ATOM 812 O O . ARG A 1 106 ? -13.014 3.853 23.072 1.00 61.31 106 ARG A O 1
ATOM 819 N N . GLY A 1 107 ? -14.629 2.840 21.853 1.00 59.25 107 GLY A N 1
ATOM 820 C CA . GLY A 1 107 ? -15.727 3.233 22.728 1.00 59.25 107 GLY A CA 1
ATOM 821 C C . GLY A 1 107 ? -15.447 2.729 24.150 1.00 59.25 107 GLY A C 1
ATOM 822 O O . GLY A 1 107 ? -14.651 1.789 24.307 1.00 59.25 107 GLY A O 1
ATOM 823 N N . PRO A 1 108 ? -16.044 3.352 25.182 1.00 56.53 108 PRO A N 1
ATOM 824 C CA . PRO A 1 108 ? -15.812 2.966 26.566 1.00 56.53 108 PRO A CA 1
ATOM 825 C C . PRO A 1 108 ? -15.883 1.446 26.668 1.00 56.53 108 PRO A C 1
ATOM 827 O O . PRO A 1 108 ? -16.839 0.842 26.176 1.00 56.53 108 PRO A O 1
ATOM 830 N N . ARG A 1 109 ? -14.850 0.812 27.247 1.00 60.62 109 ARG A N 1
ATOM 831 C CA . ARG A 1 109 ? -14.964 -0.595 27.647 1.00 60.62 109 ARG A CA 1
ATOM 832 C C . ARG A 1 109 ? -16.286 -0.678 28.390 1.00 60.62 109 ARG A C 1
ATOM 834 O O . ARG A 1 109 ? -16.429 0.038 29.377 1.00 60.62 109 ARG A O 1
ATOM 841 N N . SER A 1 110 ? -17.231 -1.481 27.896 1.00 58.97 110 SER A N 1
ATOM 842 C CA . SER A 1 110 ? -18.421 -1.842 28.658 1.00 58.97 110 SER A CA 1
ATOM 843 C C . SER A 1 110 ? -17.909 -2.236 30.039 1.00 58.97 110 SER A C 1
ATOM 845 O O . SER A 1 110 ? -17.221 -3.250 30.188 1.00 58.97 110 SER A O 1
ATOM 847 N N . GLN A 1 111 ? -18.100 -1.351 31.020 1.00 58.56 111 GLN A N 1
ATOM 848 C CA . GLN A 1 111 ? -17.848 -1.691 32.401 1.00 58.56 111 GLN A CA 1
ATOM 849 C C . GLN A 1 111 ? -18.828 -2.825 32.650 1.00 58.56 111 GLN A C 1
ATOM 851 O O . GLN A 1 111 ? -20.037 -2.600 32.694 1.00 58.56 111 GLN A O 1
ATOM 856 N N . ARG A 1 112 ? -18.327 -4.062 32.739 1.00 59.56 112 ARG A N 1
ATOM 857 C CA . ARG A 1 112 ? -19.097 -5.122 33.384 1.00 59.56 112 ARG A CA 1
ATOM 858 C C . ARG A 1 112 ? -19.512 -4.533 34.722 1.00 59.56 112 ARG A C 1
ATOM 860 O O . ARG A 1 112 ? -18.631 -4.213 35.518 1.00 59.56 112 ARG A O 1
ATOM 867 N N . GLN A 1 113 ? -20.814 -4.325 34.912 1.00 61.19 113 GLN A N 1
ATOM 868 C CA . GLN A 1 113 ? -21.336 -3.826 36.174 1.00 61.19 113 GLN A CA 1
ATOM 869 C C . GLN A 1 113 ? -20.776 -4.729 37.284 1.00 61.19 113 GLN A C 1
ATOM 871 O O . GLN A 1 113 ? -21.014 -5.944 37.248 1.00 61.19 113 GLN A O 1
ATOM 876 N N . PRO A 1 114 ? -19.977 -4.193 38.221 1.00 53.16 114 PRO A N 1
ATOM 877 C CA . PRO A 1 114 ? -19.511 -4.964 39.357 1.00 53.16 114 PRO A CA 1
ATOM 878 C C . PRO A 1 114 ? -20.735 -5.214 40.238 1.00 53.16 114 PRO A C 1
ATOM 880 O O . PRO A 1 114 ? -21.152 -4.333 40.978 1.00 53.16 114 PRO A O 1
ATOM 883 N N . GLY A 1 115 ? -21.383 -6.373 40.096 1.00 61.44 115 GLY A N 1
ATOM 884 C CA . GLY A 1 115 ? -22.627 -6.602 40.834 1.00 61.44 115 GLY A CA 1
ATOM 885 C C . GLY A 1 115 ? -23.359 -7.919 40.621 1.00 61.44 115 GLY A C 1
ATOM 886 O O . GLY A 1 115 ? -24.129 -8.295 41.497 1.00 61.44 115 GLY A O 1
ATOM 887 N N . MET A 1 116 ? -23.116 -8.678 39.547 1.00 59.16 116 MET A N 1
ATOM 888 C CA . MET A 1 116 ? -23.734 -10.007 39.414 1.00 59.16 116 MET A CA 1
ATOM 889 C C . MET A 1 116 ? -23.000 -11.040 40.277 1.00 59.16 116 MET A C 1
ATOM 891 O O . MET A 1 116 ? -22.252 -11.889 39.792 1.00 59.16 116 MET A O 1
ATOM 895 N N . ARG A 1 117 ? -23.212 -10.940 41.594 1.00 63.75 117 ARG A N 1
ATOM 896 C CA . ARG A 1 117 ? -23.027 -12.046 42.531 1.00 63.75 117 ARG A CA 1
ATOM 897 C C . ARG A 1 117 ? -24.053 -13.111 42.158 1.00 63.75 117 ARG A C 1
ATOM 899 O O . ARG A 1 117 ? -25.251 -12.890 42.287 1.00 63.75 117 ARG A O 1
ATOM 906 N N . ILE A 1 118 ? -23.567 -14.252 41.686 1.00 63.69 118 ILE A N 1
ATOM 907 C CA . ILE A 1 118 ? -24.355 -15.479 41.596 1.00 63.69 118 ILE A CA 1
ATOM 908 C C . ILE A 1 118 ? -24.759 -15.826 43.032 1.00 63.69 118 ILE A C 1
ATOM 910 O O . ILE A 1 118 ? -23.904 -16.182 43.844 1.00 63.69 118 ILE A O 1
ATOM 914 N N . VAL A 1 119 ? -26.037 -15.652 43.358 1.00 64.06 119 VAL A N 1
ATOM 915 C CA . VAL A 1 119 ? -26.624 -16.212 44.576 1.00 64.06 119 VAL A CA 1
ATOM 916 C C . VAL A 1 119 ? -26.892 -17.682 44.264 1.00 64.06 119 VAL A C 1
ATOM 918 O O . VAL A 1 119 ? -27.590 -17.981 43.297 1.00 64.06 119 VAL A O 1
ATOM 921 N N . LYS A 1 120 ? -26.221 -18.570 45.002 1.00 59.84 120 LYS A N 1
ATOM 922 C CA . LYS A 1 120 ? -26.483 -20.013 44.991 1.00 59.84 120 LYS A CA 1
ATOM 923 C C . LYS A 1 120 ? -27.748 -20.322 45.773 1.00 59.84 120 LYS A C 1
ATOM 925 O O . LYS A 1 120 ? -27.970 -19.614 46.781 1.00 59.84 120 LYS A O 1
#

Radius of gyration: 19.79 Å; Cα contacts (8 Å, |Δi|>4): 113; chains: 1; bounding box: 41×33×66 Å